Protein AF-A0A914HP09-F1 (afdb_monomer_lite)

InterPro domains:
  IPR001870 B30.2/SPRY domain [PS50188] (1-97)
  IPR003877 SPRY domain [PF00622] (11-94)
  IPR013320 Concanavalin A-like lectin/glucanase domain superfamily [SSF49899] (2-97)
  IPR043136 B30.2/SPRY domain superfamily [G3DSA:2.60.120.920] (1-104)
  IPR044736 Ran-binding protein Gid1/RanBPM/SPLA, SPRY domain [cd12885] (1-93)

Structure (mmCIF, N/CA/C/O backbone):
data_AF-A0A914HP09-F1
#
_entry.id   AF-A0A914HP09-F1
#
loop_
_atom_site.group_PDB
_atom_site.id
_atom_site.type_symbol
_atom_site.label_atom_id
_atom_site.label_alt_id
_atom_site.label_comp_id
_atom_site.label_asym_id
_atom_site.label_entity_id
_atom_site.label_seq_id
_atom_site.pdbx_PDB_ins_code
_atom_site.Cartn_x
_atom_site.Cartn_y
_atom_site.Cartn_z
_atom_site.occupancy
_atom_site.B_iso_or_equiv
_atom_site.auth_seq_id
_atom_site.auth_comp_id
_atom_site.auth_asym_id
_atom_site.auth_atom_id
_atom_site.pdbx_PDB_model_num
ATOM 1 N N . MET A 1 1 ? -5.458 -0.269 -17.135 1.00 63.00 1 MET A N 1
ATOM 2 C CA . MET A 1 1 ? -4.014 0.069 -17.110 1.00 63.00 1 MET A CA 1
ATOM 3 C C . MET A 1 1 ? -3.240 -1.067 -17.780 1.00 63.00 1 MET A C 1
ATOM 5 O O . MET A 1 1 ? -3.626 -2.207 -17.542 1.00 63.00 1 MET A O 1
ATOM 9 N N . PRO A 1 2 ? -2.216 -0.822 -18.619 1.00 71.50 2 PRO A N 1
ATOM 10 C CA . PRO A 1 2 ? -1.388 -1.904 -19.156 1.00 71.50 2 PRO A CA 1
ATOM 11 C C . PRO A 1 2 ? -0.477 -2.482 -18.057 1.00 71.50 2 PRO A C 1
ATOM 13 O O . PRO A 1 2 ? 0.096 -1.732 -17.273 1.00 71.50 2 PRO A O 1
ATOM 16 N N . LEU A 1 3 ? -0.331 -3.810 -18.005 1.00 73.12 3 LEU A N 1
ATOM 17 C CA . LEU A 1 3 ? 0.380 -4.527 -16.928 1.00 73.12 3 LEU A CA 1
ATOM 18 C C . LEU A 1 3 ? 1.906 -4.310 -16.905 1.00 73.12 3 LEU A C 1
ATOM 20 O O . LEU A 1 3 ? 2.579 -4.772 -15.992 1.00 73.12 3 LEU A O 1
ATOM 24 N N . ASN A 1 4 ? 2.470 -3.615 -17.894 1.00 74.94 4 ASN A N 1
ATOM 25 C CA . ASN A 1 4 ? 3.906 -3.355 -18.017 1.00 74.94 4 ASN A CA 1
ATOM 26 C C . ASN A 1 4 ? 4.333 -1.976 -17.479 1.00 74.94 4 ASN A C 1
ATOM 28 O O . ASN A 1 4 ? 5.395 -1.476 -17.852 1.00 74.94 4 ASN A O 1
ATOM 32 N N . ARG A 1 5 ? 3.502 -1.333 -16.650 1.00 78.75 5 ARG A N 1
ATOM 33 C CA . ARG A 1 5 ? 3.773 -0.010 -16.067 1.00 78.75 5 ARG A CA 1
ATOM 34 C C . ARG A 1 5 ? 3.619 -0.016 -14.550 1.00 78.75 5 ARG A C 1
ATOM 36 O O . ARG A 1 5 ? 2.950 -0.875 -13.985 1.00 78.75 5 ARG A O 1
ATOM 43 N N . LEU A 1 6 ? 4.258 0.959 -13.903 1.00 81.50 6 LEU A N 1
ATOM 44 C CA . LEU A 1 6 ? 4.144 1.158 -12.461 1.00 81.50 6 LEU A CA 1
ATOM 45 C C . LEU A 1 6 ? 2.767 1.712 -12.097 1.00 81.50 6 LEU A C 1
ATOM 47 O O . LEU A 1 6 ? 2.273 2.643 -12.742 1.00 81.50 6 LEU A O 1
ATOM 51 N N . PHE A 1 7 ? 2.166 1.157 -11.045 1.00 82.56 7 PHE A N 1
ATOM 52 C CA . PHE A 1 7 ? 0.925 1.688 -10.489 1.00 82.56 7 PHE A CA 1
ATOM 53 C C . PHE A 1 7 ? 1.124 3.093 -9.900 1.00 82.56 7 PHE A C 1
ATOM 55 O O . PHE A 1 7 ? 2.231 3.466 -9.518 1.00 82.56 7 PHE A O 1
ATOM 62 N N . GLY A 1 8 ? 0.059 3.899 -9.874 1.00 83.50 8 GLY A N 1
ATOM 63 C CA . GLY A 1 8 ? 0.100 5.314 -9.484 1.00 83.50 8 GLY A CA 1
ATOM 64 C C . GLY A 1 8 ? 0.373 6.274 -10.649 1.00 83.50 8 GLY A C 1
ATOM 65 O O . GLY A 1 8 ? 0.036 7.452 -10.555 1.00 83.50 8 GLY A O 1
ATOM 66 N N . LEU A 1 9 ? 0.904 5.778 -11.777 1.00 82.94 9 LEU A N 1
ATOM 67 C CA . LEU A 1 9 ? 1.221 6.582 -12.969 1.00 82.94 9 LEU A CA 1
ATOM 68 C C . LEU A 1 9 ? 0.048 6.773 -13.947 1.00 82.94 9 LEU A C 1
ATOM 70 O O . LEU A 1 9 ? 0.211 7.427 -14.976 1.00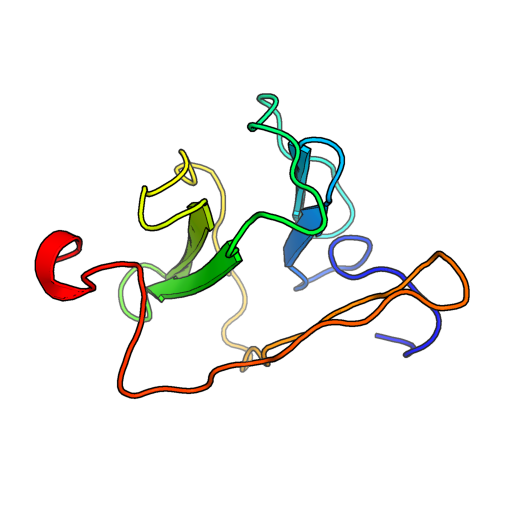 82.94 9 LEU A O 1
ATOM 74 N N . HIS A 1 10 ? -1.126 6.208 -13.663 1.00 86.00 10 HIS A N 1
ATOM 75 C CA . HIS A 1 10 ? -2.325 6.442 -14.468 1.00 86.00 10 HIS A CA 1
ATOM 76 C C . HIS A 1 10 ? -3.510 6.848 -13.596 1.00 86.00 10 HIS A C 1
ATOM 78 O O . HIS A 1 10 ? -3.521 6.617 -12.385 1.00 86.00 10 HIS A O 1
ATOM 84 N N . LYS A 1 11 ? -4.523 7.430 -14.243 1.00 87.06 11 LYS A N 1
ATOM 85 C CA . LYS A 1 11 ? -5.809 7.747 -13.625 1.00 87.06 11 LYS A CA 1
ATOM 86 C C . LYS A 1 11 ? -6.388 6.527 -12.897 1.00 87.06 11 LYS A C 1
ATOM 88 O O . LYS A 1 11 ? -6.252 5.404 -13.387 1.00 87.06 11 LYS A O 1
ATOM 93 N N . ASP A 1 12 ? -7.017 6.779 -11.754 1.00 87.50 12 ASP A N 1
ATOM 94 C CA . ASP A 1 12 ? -7.695 5.800 -10.901 1.00 87.50 12 ASP A CA 1
ATOM 95 C C . ASP A 1 12 ? -6.748 4.727 -10.339 1.00 87.50 12 ASP A C 1
ATOM 97 O O . ASP A 1 12 ? -7.152 3.607 -10.034 1.00 87.50 12 ASP A O 1
ATOM 101 N N . THR A 1 13 ? -5.463 5.067 -10.200 1.00 90.69 13 THR A N 1
ATOM 102 C CA . THR A 1 13 ? -4.465 4.202 -9.565 1.00 90.69 13 THR A CA 1
ATOM 103 C C . THR A 1 13 ? -3.684 4.950 -8.502 1.00 90.69 13 THR A C 1
ATOM 105 O O . THR A 1 13 ? -3.418 6.146 -8.632 1.00 90.69 13 THR A O 1
ATOM 108 N N . PHE A 1 14 ? -3.306 4.212 -7.463 1.00 92.44 14 PHE A N 1
ATOM 109 C CA . PHE A 1 14 ? -2.678 4.723 -6.253 1.00 92.44 14 PHE A CA 1
ATOM 110 C C . PHE A 1 14 ? -1.512 3.808 -5.902 1.00 92.44 14 PHE A C 1
ATOM 112 O O . PHE A 1 14 ? -1.641 2.589 -6.013 1.00 92.44 14 PHE A O 1
ATOM 119 N N . ALA A 1 15 ? -0.378 4.372 -5.499 1.00 94.69 15 ALA A N 1
ATOM 120 C CA . ALA A 1 15 ? 0.796 3.584 -5.151 1.00 94.69 15 ALA A CA 1
ATOM 121 C C . ALA A 1 15 ? 1.640 4.248 -4.067 1.00 94.69 15 ALA A C 1
ATOM 123 O O . ALA A 1 15 ? 1.728 5.473 -3.983 1.00 94.69 15 ALA A O 1
ATOM 124 N N . TYR A 1 16 ? 2.316 3.405 -3.292 1.00 95.88 16 TYR A N 1
ATOM 125 C CA . TYR A 1 16 ? 3.411 3.793 -2.424 1.00 95.88 16 TYR A CA 1
ATOM 126 C C . TYR A 1 16 ? 4.718 3.203 -2.953 1.00 95.88 16 TYR A C 1
ATOM 128 O O . TYR A 1 16 ? 4.925 1.989 -2.920 1.00 95.88 16 TYR A O 1
ATOM 136 N N . ALA A 1 17 ? 5.593 4.059 -3.475 1.00 94.12 17 ALA A N 1
ATOM 137 C CA . ALA A 1 17 ? 6.879 3.652 -4.021 1.00 94.12 17 ALA A CA 1
ATOM 138 C C . ALA A 1 17 ? 7.922 3.452 -2.910 1.00 94.12 17 ALA A C 1
ATOM 140 O O . ALA A 1 17 ? 7.948 4.185 -1.921 1.00 94.12 17 ALA A O 1
ATOM 141 N N . SER A 1 18 ? 8.856 2.518 -3.114 1.00 94.38 18 SER A N 1
ATOM 142 C CA . SER A 1 18 ? 9.913 2.182 -2.143 1.00 94.38 18 SER A CA 1
ATOM 143 C C . SER A 1 18 ? 10.798 3.360 -1.738 1.00 94.38 18 SER A C 1
ATOM 145 O O . SER A 1 18 ? 11.363 3.350 -0.647 1.00 94.38 18 SER A O 1
ATOM 147 N N . TYR A 1 19 ? 10.903 4.386 -2.583 1.00 92.06 19 TYR A N 1
ATOM 148 C CA . TYR A 1 19 ? 11.663 5.604 -2.296 1.00 92.06 19 TYR A CA 1
ATOM 149 C C . TYR A 1 19 ? 10.984 6.543 -1.294 1.00 92.06 19 TYR A C 1
ATOM 151 O O . TYR A 1 19 ? 11.646 7.450 -0.796 1.00 92.06 19 TYR A O 1
ATOM 159 N N . GLY A 1 20 ? 9.721 6.297 -0.931 1.00 93.81 20 GLY A N 1
ATOM 160 C CA . GLY A 1 20 ? 8.985 7.155 -0.006 1.00 93.81 20 GLY A CA 1
ATOM 161 C C . GLY A 1 20 ? 7.936 8.046 -0.670 1.00 93.81 20 GLY A C 1
ATOM 162 O O . GLY A 1 20 ? 7.342 8.878 0.007 1.00 93.81 20 GLY A O 1
ATOM 163 N N . ASP A 1 21 ? 7.693 7.891 -1.970 1.00 92.25 21 ASP A N 1
ATOM 164 C CA . ASP A 1 21 ? 6.733 8.723 -2.694 1.00 92.25 21 ASP A CA 1
ATOM 165 C C . ASP A 1 21 ? 5.371 8.045 -2.787 1.00 92.25 21 ASP A C 1
ATOM 167 O O . ASP A 1 21 ? 5.256 6.870 -3.155 1.00 92.25 21 ASP A O 1
ATOM 171 N N . PHE A 1 22 ? 4.325 8.813 -2.509 1.00 94.12 22 PHE A N 1
ATOM 172 C CA . PHE A 1 22 ? 2.972 8.441 -2.882 1.00 94.12 22 PHE A CA 1
ATOM 173 C C . PHE A 1 22 ? 2.671 8.934 -4.292 1.00 94.12 22 PHE A C 1
ATOM 175 O O . PHE A 1 22 ? 3.039 10.043 -4.670 1.00 94.12 22 PHE A O 1
ATOM 182 N N . TRP A 1 23 ? 1.979 8.105 -5.062 1.00 92.88 23 TRP A N 1
ATOM 183 C CA . TRP A 1 23 ? 1.540 8.412 -6.415 1.00 92.88 23 TRP A CA 1
ATOM 184 C C . TRP A 1 23 ? 0.041 8.187 -6.516 1.00 92.88 23 TRP A C 1
ATOM 186 O O . TRP A 1 23 ? -0.464 7.162 -6.056 1.00 92.88 23 TRP A O 1
ATOM 196 N N . ALA A 1 24 ? -0.662 9.128 -7.131 1.00 91.31 24 ALA A N 1
ATOM 197 C CA . ALA A 1 24 ? -2.091 9.039 -7.370 1.00 91.31 24 ALA A CA 1
ATOM 198 C C . ALA A 1 24 ? -2.435 9.698 -8.702 1.00 91.31 24 ALA A C 1
ATOM 200 O O . ALA A 1 24 ? -1.974 10.800 -9.001 1.00 91.31 24 ALA A O 1
ATOM 201 N N . ASN A 1 25 ? -3.269 9.034 -9.499 1.00 88.88 25 ASN A N 1
ATOM 202 C CA . ASN A 1 25 ? -3.824 9.596 -10.731 1.00 88.88 25 ASN A CA 1
ATOM 203 C C . ASN A 1 25 ? -2.779 10.121 -11.740 1.00 88.88 25 ASN A C 1
ATOM 205 O O . ASN A 1 25 ? -3.073 11.030 -12.510 1.00 88.88 25 ASN A O 1
ATOM 209 N N . GLY A 1 26 ? -1.570 9.553 -11.768 1.00 88.00 26 GLY A N 1
ATOM 210 C CA . GLY A 1 26 ? -0.488 10.011 -12.648 1.00 88.00 26 GLY A CA 1
ATOM 211 C C . GLY A 1 26 ? 0.427 11.083 -12.055 1.00 88.00 26 GLY A C 1
ATOM 212 O O . GLY A 1 26 ? 1.356 11.516 -12.735 1.00 88.00 26 GLY A O 1
ATOM 213 N N . HIS A 1 27 ? 0.210 11.489 -10.804 1.00 88.38 27 HIS A N 1
ATOM 214 C CA . HIS A 1 27 ? 0.965 12.552 -10.148 1.00 88.38 27 HIS A CA 1
ATOM 215 C C . HIS A 1 27 ? 1.590 12.077 -8.833 1.00 88.38 27 HIS A C 1
ATOM 217 O O . HIS A 1 27 ? 1.026 11.241 -8.128 1.00 88.38 27 HIS A O 1
ATOM 223 N N . SER A 1 28 ? 2.759 12.629 -8.499 1.00 89.75 28 SER A N 1
ATOM 224 C CA . SER A 1 28 ? 3.342 12.477 -7.165 1.00 89.75 28 SER A CA 1
ATOM 225 C C . SER A 1 28 ? 2.537 13.306 -6.166 1.00 89.75 28 SER A C 1
ATOM 227 O O . SER A 1 28 ? 2.202 14.464 -6.430 1.00 89.75 28 SER A O 1
ATOM 229 N N . VAL A 1 29 ? 2.212 12.702 -5.028 1.00 87.81 29 VAL A N 1
ATOM 230 C CA . VAL A 1 29 ? 1.558 13.369 -3.905 1.00 87.81 29 VAL A CA 1
ATOM 231 C C . VAL A 1 29 ? 2.641 13.932 -2.996 1.00 87.81 29 VAL A C 1
ATOM 233 O O . VAL A 1 29 ? 3.584 13.240 -2.615 1.00 87.81 29 VAL A O 1
ATOM 236 N N . THR A 1 30 ? 2.511 15.212 -2.661 1.00 78.31 30 THR A N 1
ATOM 237 C CA . THR A 1 30 ? 3.518 15.944 -1.895 1.00 78.31 30 THR A CA 1
ATOM 238 C C . THR A 1 30 ? 3.688 15.393 -0.475 1.00 78.31 30 THR A C 1
ATOM 240 O O . THR A 1 30 ? 2.761 14.869 0.145 1.00 78.31 30 THR A O 1
ATOM 243 N N . GLY A 1 31 ? 4.904 15.541 0.058 1.00 75.75 31 GLY A N 1
ATOM 244 C CA . GLY A 1 31 ? 5.277 15.097 1.401 1.00 75.75 31 GLY A CA 1
ATOM 245 C C . GLY A 1 31 ? 5.942 13.723 1.394 1.00 75.75 31 GLY A C 1
ATOM 246 O O . GLY A 1 31 ? 5.263 12.696 1.352 1.00 75.75 31 GLY A O 1
ATOM 247 N N . THR A 1 32 ? 7.272 13.717 1.493 1.00 77.06 32 THR A N 1
ATOM 248 C CA . THR A 1 32 ? 8.094 12.502 1.532 1.00 77.06 32 THR A CA 1
ATOM 249 C C . THR A 1 32 ? 7.687 11.603 2.695 1.00 77.06 32 THR A C 1
ATOM 251 O O . THR A 1 32 ? 7.596 12.045 3.842 1.00 77.06 32 THR A O 1
ATOM 254 N N . LYS A 1 33 ? 7.452 10.326 2.399 1.00 92.12 33 LYS A N 1
ATOM 255 C CA . LYS A 1 33 ? 7.171 9.278 3.381 1.00 92.12 33 LYS A CA 1
ATOM 256 C C . LYS A 1 33 ? 8.407 8.406 3.608 1.00 92.12 33 LYS A C 1
ATOM 258 O O . LYS A 1 33 ? 9.358 8.452 2.828 1.00 92.12 33 LYS A O 1
ATOM 263 N N . PRO A 1 34 ? 8.449 7.612 4.689 1.00 95.56 34 PRO A N 1
ATOM 264 C CA . PRO A 1 34 ? 9.647 6.850 5.019 1.00 95.56 34 PRO A CA 1
ATOM 265 C C . PRO A 1 34 ? 9.919 5.707 4.030 1.00 95.56 34 PRO A C 1
ATOM 267 O O . PRO A 1 34 ? 9.292 4.652 4.136 1.00 95.56 34 PRO A O 1
ATOM 270 N N . SER A 1 35 ? 10.934 5.845 3.174 1.00 96.25 35 SER A N 1
ATOM 271 C CA . SER A 1 35 ? 11.389 4.794 2.244 1.00 96.25 35 SER A CA 1
ATOM 272 C C . SER A 1 35 ? 11.490 3.404 2.882 1.00 96.25 35 SER A C 1
ATOM 274 O O . SER A 1 35 ? 11.798 3.256 4.071 1.00 96.25 35 SER A O 1
ATOM 276 N N . PHE A 1 36 ? 11.226 2.359 2.106 1.00 96.12 36 PHE A N 1
ATOM 277 C CA . PHE A 1 36 ? 11.181 0.986 2.602 1.00 96.12 36 PHE A CA 1
ATOM 278 C C . PHE A 1 36 ? 11.993 0.028 1.739 1.00 96.12 36 PHE A C 1
ATOM 280 O O . PHE A 1 36 ? 12.338 0.304 0.592 1.00 96.12 36 PHE A O 1
ATOM 287 N N . ARG A 1 37 ? 12.344 -1.104 2.345 1.00 95.00 37 ARG A N 1
ATOM 288 C CA . ARG A 1 37 ? 13.218 -2.131 1.775 1.00 95.00 37 ARG A CA 1
ATOM 289 C C . ARG A 1 37 ? 12.814 -3.513 2.287 1.00 95.00 37 ARG A C 1
ATOM 291 O O . ARG A 1 37 ? 11.834 -3.640 3.009 1.00 95.00 37 ARG A O 1
ATOM 298 N N . VAL A 1 38 ? 13.601 -4.528 1.936 1.00 93.88 38 VAL A N 1
ATOM 299 C CA . VAL A 1 38 ? 13.347 -5.962 2.184 1.00 93.88 38 VAL A CA 1
ATOM 300 C C . VAL A 1 38 ? 12.900 -6.297 3.616 1.00 93.88 38 VAL A C 1
ATOM 302 O O . VAL A 1 38 ? 12.130 -7.224 3.809 1.00 93.88 38 VAL A O 1
ATOM 305 N N . THR A 1 39 ? 13.346 -5.550 4.627 1.00 94.00 39 THR A N 1
ATOM 306 C CA . THR A 1 39 ? 13.026 -5.812 6.042 1.00 94.00 39 THR A CA 1
ATOM 307 C C . THR A 1 39 ? 11.710 -5.190 6.516 1.00 94.00 39 THR A C 1
ATOM 309 O O . THR A 1 39 ? 11.446 -5.187 7.715 1.00 94.00 39 THR A O 1
ATOM 312 N N . ASN A 1 40 ? 10.937 -4.554 5.635 1.00 97.69 40 ASN A N 1
ATOM 313 C CA . ASN A 1 40 ? 9.732 -3.825 6.014 1.00 97.69 40 ASN A CA 1
ATOM 314 C C . ASN A 1 40 ? 8.466 -4.531 5.545 1.00 97.69 40 ASN A C 1
ATOM 316 O O . ASN A 1 40 ? 8.405 -5.037 4.428 1.00 97.69 40 ASN A O 1
ATOM 320 N N . VAL A 1 41 ? 7.438 -4.467 6.385 1.00 97.94 41 VAL A N 1
ATOM 321 C CA . VAL A 1 41 ? 6.075 -4.861 6.030 1.00 97.94 41 VAL A CA 1
ATOM 322 C C . VAL A 1 41 ? 5.308 -3.601 5.669 1.00 97.94 41 VAL A C 1
ATOM 324 O O . VAL A 1 41 ? 5.270 -2.648 6.450 1.00 97.94 41 VAL A O 1
ATOM 327 N N . ILE A 1 42 ? 4.710 -3.590 4.483 1.00 97.94 42 ILE A N 1
ATOM 328 C CA . ILE A 1 42 ? 3.906 -2.473 3.992 1.00 97.94 42 ILE A CA 1
ATOM 329 C C . ILE A 1 42 ? 2.453 -2.920 3.914 1.00 97.94 42 ILE A C 1
ATOM 331 O O . ILE A 1 42 ? 2.146 -3.908 3.249 1.00 97.94 42 ILE A O 1
ATOM 335 N N . GLY A 1 43 ? 1.571 -2.197 4.599 1.00 97.00 43 GLY A N 1
ATOM 336 C CA . GLY A 1 43 ? 0.129 -2.365 4.466 1.0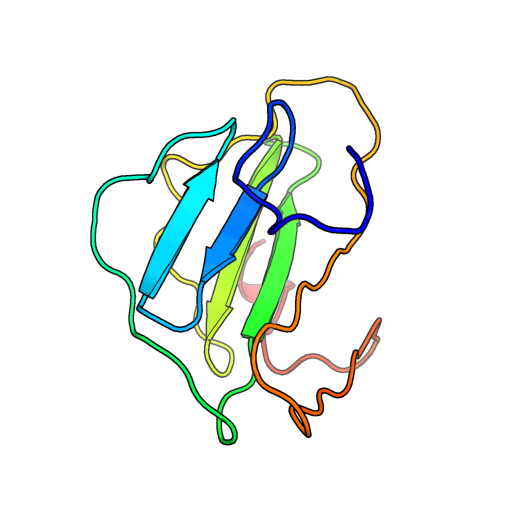0 97.00 43 GLY A CA 1
ATOM 337 C C . GLY A 1 43 ? -0.438 -1.378 3.454 1.00 97.00 43 GLY A C 1
ATOM 338 O O . GLY A 1 43 ? 0.038 -0.247 3.346 1.00 97.00 43 GLY A O 1
ATOM 339 N N . CYS A 1 44 ? -1.470 -1.805 2.733 1.00 95.56 44 CYS A N 1
ATOM 340 C CA . CYS A 1 44 ? -2.313 -0.935 1.924 1.00 95.56 44 CYS A CA 1
ATOM 341 C C . CYS A 1 44 ? -3.781 -1.264 2.206 1.00 95.56 44 CYS A C 1
ATOM 343 O O . CYS A 1 44 ? -4.129 -2.427 2.418 1.00 95.56 44 CYS A O 1
ATOM 345 N N . GLY A 1 45 ? -4.628 -0.244 2.243 1.00 93.56 45 GLY A N 1
ATOM 346 C CA . GLY A 1 45 ? -6.045 -0.386 2.547 1.00 93.56 45 GLY A CA 1
ATOM 347 C C . GLY A 1 45 ? -6.878 0.716 1.909 1.00 93.56 45 GLY A C 1
ATOM 348 O O . GLY A 1 45 ? -6.354 1.733 1.457 1.00 93.56 45 GLY A O 1
ATOM 349 N N . LEU A 1 46 ? -8.188 0.498 1.879 1.00 92.00 46 LEU A N 1
ATOM 350 C CA . LEU A 1 46 ? -9.179 1.460 1.417 1.00 92.00 46 LEU A CA 1
ATOM 351 C C . LEU A 1 46 ? -10.261 1.561 2.486 1.00 92.00 46 LEU A C 1
ATOM 353 O O . LEU A 1 46 ? -10.964 0.585 2.753 1.00 92.00 46 LEU A O 1
ATOM 357 N N . ASN A 1 47 ? -10.418 2.741 3.074 1.00 90.75 47 ASN A N 1
ATOM 358 C CA . ASN A 1 47 ? -11.603 3.028 3.863 1.00 90.75 47 ASN A CA 1
ATOM 359 C C . ASN A 1 47 ? -12.781 3.183 2.892 1.00 90.75 47 ASN A C 1
ATOM 361 O O . ASN A 1 47 ? -12.835 4.136 2.119 1.00 90.75 47 ASN A O 1
ATOM 365 N N . LEU A 1 48 ? -13.714 2.230 2.901 1.00 88.38 48 LEU A N 1
ATOM 366 C CA . LEU A 1 48 ? -14.835 2.219 1.956 1.00 88.38 48 LEU A CA 1
ATOM 367 C C . LEU A 1 48 ? -15.838 3.352 2.202 1.00 88.38 48 LEU A C 1
ATOM 369 O O . LEU A 1 48 ? -16.462 3.808 1.247 1.00 88.38 48 LEU A O 1
ATOM 373 N N . ALA A 1 49 ? -15.971 3.823 3.445 1.00 88.94 49 ALA A N 1
ATOM 374 C CA . ALA A 1 49 ? -16.899 4.893 3.800 1.00 88.94 49 ALA A CA 1
ATOM 375 C C . ALA A 1 49 ? -16.380 6.268 3.358 1.00 88.94 49 ALA A C 1
ATOM 377 O O . ALA A 1 49 ? -17.133 7.059 2.796 1.00 88.94 49 ALA A O 1
ATOM 378 N N . THR A 1 50 ? -15.093 6.547 3.583 1.00 90.00 50 THR A N 1
ATOM 379 C CA . THR A 1 50 ? -14.473 7.841 3.237 1.00 90.00 50 THR A CA 1
ATOM 380 C C . THR A 1 50 ? -13.774 7.839 1.882 1.00 90.00 50 THR A C 1
ATOM 382 O O . THR A 1 50 ? -13.326 8.887 1.425 1.00 90.00 50 THR A O 1
ATOM 385 N N . ARG A 1 51 ? -13.642 6.666 1.249 1.00 91.12 51 ARG A N 1
ATOM 386 C CA . ARG A 1 51 ? -12.833 6.426 0.042 1.00 91.12 51 ARG A CA 1
ATOM 387 C C . ARG A 1 51 ? -11.348 6.771 0.208 1.00 91.12 51 ARG A C 1
ATOM 389 O O . ARG A 1 51 ? -10.641 6.919 -0.786 1.00 91.12 51 ARG A O 1
ATOM 396 N N . GLN A 1 52 ? -10.852 6.882 1.439 1.00 92.25 52 GLN A N 1
ATOM 397 C CA . GLN A 1 52 ? -9.448 7.188 1.699 1.00 92.25 52 GLN A CA 1
ATOM 398 C C . GLN A 1 52 ? -8.558 5.962 1.468 1.00 92.25 52 GLN A C 1
ATOM 400 O O . GLN A 1 52 ? -8.842 4.874 1.977 1.00 92.25 52 GLN A O 1
ATOM 405 N N . ILE A 1 53 ? -7.450 6.146 0.750 1.00 93.44 53 ILE A N 1
ATOM 406 C CA . ILE A 1 53 ? -6.396 5.134 0.625 1.00 93.44 53 ILE A CA 1
ATOM 407 C C . ILE A 1 53 ? -5.474 5.230 1.839 1.00 93.44 53 ILE A C 1
ATOM 409 O O . ILE A 1 53 ? -4.979 6.305 2.162 1.00 93.44 53 ILE A O 1
ATOM 413 N N . ILE A 1 54 ? -5.210 4.100 2.486 1.00 93.94 54 ILE A N 1
ATOM 414 C CA . ILE A 1 54 ? -4.384 3.997 3.690 1.00 93.94 54 ILE A CA 1
ATOM 415 C C . ILE A 1 54 ? -3.119 3.214 3.350 1.00 93.94 54 ILE A C 1
ATOM 417 O O . ILE A 1 54 ? -3.180 2.170 2.704 1.00 93.94 54 ILE A O 1
ATOM 421 N N . TYR A 1 55 ? -1.974 3.696 3.828 1.00 96.25 55 TYR A N 1
ATOM 422 C CA . TYR A 1 55 ? -0.710 2.970 3.798 1.00 96.25 55 TYR A CA 1
ATOM 423 C C . TYR A 1 55 ? -0.135 2.871 5.201 1.00 96.25 55 TYR A C 1
ATOM 425 O O . TYR A 1 55 ? -0.236 3.813 5.992 1.00 96.25 55 TYR A O 1
ATOM 433 N N . THR A 1 56 ? 0.507 1.745 5.491 1.00 96.88 56 THR A N 1
ATOM 434 C CA . THR A 1 56 ? 1.191 1.519 6.764 1.00 96.88 56 THR A CA 1
ATOM 435 C C . THR A 1 56 ? 2.597 1.001 6.526 1.00 96.88 56 THR A C 1
ATOM 437 O O . THR A 1 56 ? 2.887 0.376 5.501 1.00 96.88 56 THR A O 1
ATOM 440 N N . LYS A 1 57 ? 3.488 1.260 7.478 1.00 97.56 57 LYS A N 1
ATOM 441 C CA . LYS A 1 57 ? 4.840 0.714 7.487 1.00 97.56 57 LYS A CA 1
ATOM 442 C C . LYS A 1 57 ? 5.108 0.098 8.846 1.00 97.56 57 LYS A C 1
ATOM 444 O O . LYS A 1 57 ? 5.051 0.786 9.855 1.00 97.56 57 LYS A O 1
ATOM 449 N N . ASN A 1 58 ? 5.422 -1.193 8.858 1.00 97.31 58 ASN A N 1
ATOM 450 C CA . ASN A 1 58 ? 5.684 -1.972 10.068 1.00 97.31 58 ASN A CA 1
ATOM 451 C C . ASN A 1 58 ? 4.572 -1.831 11.129 1.00 97.31 58 ASN A C 1
ATOM 453 O O . ASN A 1 58 ? 4.856 -1.785 12.321 1.00 97.31 58 ASN A O 1
ATOM 457 N N . GLY A 1 59 ? 3.312 -1.761 10.691 1.00 95.75 59 GLY A N 1
ATOM 458 C CA . GLY A 1 59 ? 2.161 -1.614 11.585 1.00 95.75 59 GLY A CA 1
ATOM 459 C C . GLY A 1 59 ? 1.841 -0.181 12.016 1.00 95.75 59 GLY A C 1
ATOM 460 O O . GLY A 1 59 ? 0.874 0.003 12.737 1.00 95.75 59 GLY A O 1
ATOM 461 N N . GLU A 1 60 ? 2.576 0.833 11.555 1.00 95.25 60 GLU A N 1
ATOM 462 C CA . GLU A 1 60 ? 2.259 2.241 11.830 1.00 95.25 60 GLU A CA 1
ATOM 463 C C . GLU A 1 60 ? 1.615 2.907 10.611 1.00 95.25 60 GLU A C 1
ATOM 465 O O . GLU A 1 60 ? 2.099 2.760 9.481 1.00 95.25 60 GLU A O 1
ATOM 470 N N . ARG A 1 61 ? 0.526 3.656 10.825 1.00 94.38 61 ARG A N 1
ATOM 471 C CA . ARG A 1 61 ? -0.163 4.396 9.762 1.00 94.38 61 ARG A CA 1
ATOM 472 C C . ARG A 1 61 ? 0.683 5.566 9.263 1.00 94.38 61 ARG A C 1
ATOM 474 O O . ARG A 1 61 ? 1.205 6.357 10.042 1.00 94.38 61 ARG A O 1
ATOM 481 N N . LEU A 1 62 ? 0.763 5.709 7.942 1.00 94.75 62 LEU A N 1
ATOM 482 C CA . LEU A 1 62 ? 1.374 6.864 7.292 1.00 94.75 62 LEU A CA 1
ATOM 483 C C . LEU A 1 62 ? 0.337 7.965 7.041 1.00 94.75 62 LEU A C 1
ATOM 485 O O . LEU A 1 62 ? -0.839 7.690 6.787 1.00 94.75 62 LEU A O 1
ATOM 489 N N . ASP A 1 63 ? 0.795 9.219 7.042 1.00 92.25 63 ASP A N 1
ATOM 490 C CA . ASP A 1 63 ? -0.048 10.362 6.689 1.00 92.25 63 ASP A CA 1
ATOM 491 C C . ASP A 1 63 ? -0.546 10.249 5.240 1.00 92.25 63 ASP A C 1
ATOM 493 O O . ASP A 1 63 ? 0.202 10.414 4.280 1.00 92.25 63 ASP A O 1
ATOM 497 N N . THR A 1 64 ? -1.831 9.956 5.104 1.00 89.25 64 THR A N 1
ATOM 498 C CA . THR A 1 64 ? -2.541 9.700 3.847 1.00 89.25 64 THR A CA 1
ATOM 499 C C . THR A 1 64 ? -3.697 10.683 3.662 1.00 89.25 64 THR A C 1
ATOM 501 O O . THR A 1 64 ? -4.651 10.407 2.934 1.00 89.25 64 THR A O 1
ATOM 504 N N . ALA A 1 65 ? -3.636 11.846 4.322 1.00 86.88 65 ALA A N 1
ATOM 505 C CA . ALA A 1 65 ? -4.739 12.806 4.365 1.00 86.88 65 ALA A CA 1
ATOM 506 C C . ALA A 1 65 ? -5.194 13.305 2.982 1.00 86.88 65 ALA A C 1
ATOM 508 O O . ALA A 1 65 ? -6.347 13.678 2.837 1.00 86.88 65 ALA A O 1
ATOM 509 N N . ASN A 1 66 ? -4.319 13.270 1.971 1.00 85.38 66 ASN A N 1
ATOM 510 C CA . ASN A 1 66 ? -4.593 13.774 0.619 1.00 85.38 66 ASN A CA 1
ATOM 511 C C . ASN A 1 66 ? -4.764 12.661 -0.434 1.00 85.38 66 ASN A C 1
ATOM 513 O O . ASN A 1 66 ? -4.598 12.913 -1.627 1.00 85.38 66 ASN A O 1
ATOM 517 N N . LEU A 1 67 ? -5.033 11.421 -0.016 1.00 90.31 67 LEU A N 1
ATOM 518 C CA . LEU A 1 67 ? -5.168 10.273 -0.914 1.00 90.31 67 LEU A CA 1
ATOM 519 C C . LEU A 1 67 ? -6.590 9.707 -0.889 1.00 90.31 67 LEU A C 1
ATOM 521 O O . LEU A 1 67 ? -6.942 8.932 0.002 1.00 90.31 67 LEU A O 1
ATOM 525 N N . PHE A 1 68 ? -7.379 10.041 -1.911 1.00 90.56 68 PHE A N 1
ATOM 526 C CA . PHE A 1 68 ? -8.763 9.590 -2.051 1.00 90.56 68 PHE A CA 1
ATOM 527 C C . PHE A 1 68 ? -9.019 8.914 -3.395 1.00 90.56 68 PHE A C 1
ATOM 529 O O . PHE A 1 68 ? -8.524 9.333 -4.444 1.00 90.56 68 PHE A O 1
ATOM 536 N N . ALA A 1 69 ? -9.811 7.848 -3.346 1.00 89.12 69 ALA A N 1
ATOM 537 C CA . ALA A 1 69 ? -10.327 7.154 -4.510 1.00 89.12 69 ALA A CA 1
ATOM 538 C C . ALA A 1 69 ? -11.647 7.793 -4.961 1.00 89.12 69 ALA A C 1
ATOM 540 O O . ALA A 1 69 ? -12.730 7.309 -4.622 1.00 89.12 69 ALA A O 1
ATOM 541 N N . ASP A 1 70 ? -11.537 8.866 -5.746 1.00 77.56 70 ASP A N 1
ATOM 542 C CA . ASP A 1 70 ? -12.675 9.679 -6.213 1.00 77.56 70 ASP A CA 1
ATOM 543 C C . ASP A 1 70 ? -13.623 8.935 -7.171 1.00 77.56 70 ASP A C 1
ATOM 545 O O . ASP A 1 70 ? -14.776 9.319 -7.357 1.00 77.56 70 ASP A O 1
ATOM 549 N N . SER A 1 71 ? -13.145 7.867 -7.811 1.00 73.44 71 SER A N 1
ATOM 550 C CA . SER A 1 71 ? -13.945 7.054 -8.727 1.00 73.44 71 SER A CA 1
ATOM 551 C C . SER A 1 71 ? -14.857 6.099 -7.962 1.00 73.44 71 SER A C 1
ATOM 553 O O . SER A 1 71 ? -14.437 5.519 -6.970 1.00 73.44 71 SER A O 1
ATOM 555 N N . ALA A 1 72 ? -16.074 5.855 -8.455 1.00 69.25 72 ALA A N 1
ATOM 556 C CA . ALA A 1 72 ? -16.955 4.796 -7.949 1.00 69.25 72 ALA A CA 1
ATOM 557 C C . ALA A 1 72 ? -16.496 3.378 -8.354 1.00 69.25 72 ALA A C 1
ATOM 559 O O . ALA A 1 72 ? -17.140 2.399 -7.989 1.00 69.25 72 ALA A O 1
ATOM 560 N N . ALA A 1 73 ? -15.415 3.262 -9.131 1.00 73.44 73 ALA A N 1
ATOM 561 C CA . ALA A 1 73 ? -14.915 1.986 -9.616 1.00 73.44 73 ALA A CA 1
ATOM 562 C C . ALA A 1 73 ? -14.329 1.108 -8.499 1.00 73.44 73 ALA A C 1
ATOM 564 O O . ALA A 1 73 ? -13.772 1.596 -7.504 1.00 73.44 73 ALA A O 1
ATOM 565 N N . ASP A 1 74 ? -14.415 -0.201 -8.735 1.00 82.88 74 ASP A N 1
ATOM 566 C CA . ASP A 1 74 ? -13.773 -1.223 -7.920 1.00 82.88 74 ASP A CA 1
ATOM 567 C C . ASP A 1 74 ? -12.251 -1.107 -8.026 1.00 82.88 74 ASP A C 1
ATOM 569 O O . ASP A 1 74 ? -11.680 -1.009 -9.118 1.00 82.88 74 ASP A O 1
ATOM 573 N N . LEU A 1 75 ? -11.589 -1.124 -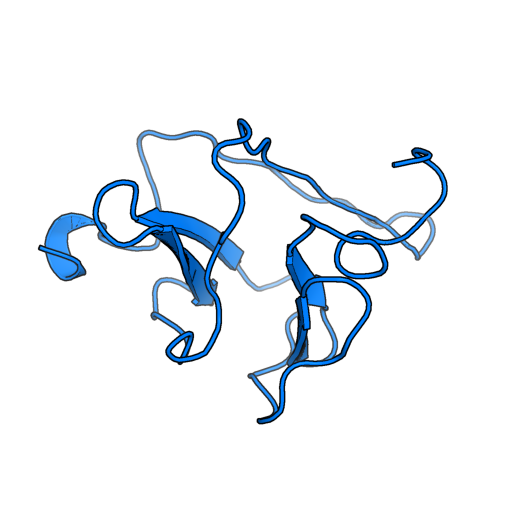6.870 1.00 89.12 75 LEU A N 1
ATOM 574 C CA . LEU A 1 75 ? -10.136 -1.134 -6.772 1.00 89.12 75 LEU A CA 1
ATOM 575 C C . LEU A 1 75 ? -9.646 -2.540 -6.444 1.00 89.12 75 LEU A C 1
ATOM 577 O O . LEU A 1 75 ? -10.250 -3.262 -5.653 1.00 89.12 75 LEU A O 1
ATOM 581 N N . PHE A 1 76 ? -8.503 -2.894 -7.024 1.00 90.81 76 PHE A N 1
ATOM 582 C CA . PHE A 1 76 ? -7.841 -4.172 -6.807 1.00 90.81 76 PHE A CA 1
ATOM 583 C C . PHE A 1 76 ? -6.462 -3.937 -6.180 1.00 90.81 76 PHE A C 1
ATOM 585 O O . PHE A 1 76 ? -5.767 -3.000 -6.591 1.00 90.81 76 PHE A O 1
ATOM 592 N N . PRO A 1 77 ? -6.035 -4.772 -5.216 1.00 93.19 77 PRO A N 1
ATOM 593 C CA . PRO A 1 77 ? -4.665 -4.754 -4.720 1.00 93.19 77 PRO A CA 1
ATOM 594 C C . PRO A 1 77 ? -3.677 -5.047 -5.852 1.00 93.19 77 PRO A C 1
ATOM 596 O O . PRO A 1 77 ? -3.844 -6.009 -6.601 1.00 93.19 77 PRO A O 1
ATOM 599 N N . CYS A 1 78 ? -2.636 -4.226 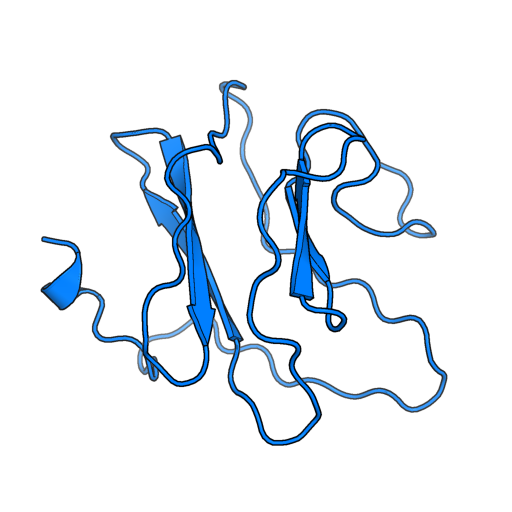-5.962 1.00 92.38 78 CYS A N 1
ATOM 600 C CA . CYS A 1 78 ? -1.695 -4.258 -7.075 1.00 92.38 78 CYS A CA 1
ATOM 601 C C . CYS A 1 78 ? -0.261 -4.055 -6.584 1.00 92.38 78 CYS A C 1
ATOM 603 O O . CYS A 1 78 ? -0.010 -3.271 -5.671 1.00 92.38 78 CYS A O 1
ATOM 605 N N . ILE A 1 79 ? 0.691 -4.734 -7.227 1.00 92.69 79 ILE A N 1
ATOM 606 C CA . ILE A 1 79 ? 2.124 -4.617 -6.941 1.00 92.69 79 ILE A CA 1
ATOM 607 C C . ILE A 1 79 ? 2.871 -4.487 -8.268 1.00 92.69 79 ILE A C 1
ATOM 609 O O . ILE A 1 79 ? 2.614 -5.240 -9.206 1.00 92.69 79 ILE A O 1
ATOM 613 N N . SER A 1 80 ? 3.823 -3.557 -8.337 1.00 91.75 80 SER A N 1
ATOM 614 C CA . SER A 1 80 ? 4.792 -3.471 -9.434 1.00 91.75 80 SER A CA 1
ATOM 615 C C . SER A 1 80 ? 6.196 -3.742 -8.908 1.00 91.75 80 SER A C 1
ATOM 617 O O . SER A 1 80 ? 6.615 -3.134 -7.925 1.00 91.75 80 SER A O 1
ATOM 619 N N . LEU A 1 81 ? 6.941 -4.613 -9.588 1.00 92.19 81 LEU A N 1
ATOM 620 C CA . LEU A 1 81 ? 8.339 -4.912 -9.278 1.00 92.19 81 LEU A CA 1
ATOM 621 C C . LEU A 1 81 ? 9.226 -4.440 -10.434 1.00 92.19 81 LEU A C 1
ATOM 623 O O . LEU A 1 81 ? 8.955 -4.764 -11.587 1.00 92.19 81 LEU A O 1
ATOM 627 N N . VAL A 1 82 ? 10.273 -3.670 -10.124 1.00 89.38 82 VAL A N 1
ATOM 628 C CA . VAL A 1 82 ? 11.195 -3.106 -11.131 1.00 89.38 82 VAL A CA 1
ATOM 629 C C . VAL A 1 82 ? 12.468 -3.934 -11.256 1.00 89.38 82 VAL A C 1
ATOM 631 O O . VAL A 1 82 ? 12.890 -4.271 -12.357 1.00 89.38 82 VAL A O 1
ATOM 634 N N . MET A 1 83 ? 13.100 -4.249 -10.124 1.00 89.50 83 MET A N 1
ATOM 635 C CA . MET A 1 83 ? 14.426 -4.861 -10.117 1.00 89.50 83 MET A CA 1
ATOM 636 C C . MET A 1 83 ? 14.329 -6.388 -10.254 1.00 89.50 83 MET A C 1
ATOM 638 O O . MET A 1 83 ? 13.588 -7.014 -9.483 1.00 89.50 83 MET A O 1
ATOM 642 N N . PRO A 1 84 ? 15.094 -7.013 -11.171 1.00 91.62 84 PRO A N 1
ATOM 643 C CA . PRO A 1 84 ? 15.170 -8.466 -11.282 1.00 91.62 84 PRO A CA 1
ATOM 644 C C . PRO A 1 84 ? 15.514 -9.129 -9.947 1.00 91.62 84 PRO A C 1
ATOM 646 O O . PRO A 1 84 ? 16.354 -8.641 -9.195 1.00 91.62 84 PRO A O 1
ATOM 649 N N . GLY A 1 85 ? 14.857 -10.250 -9.649 1.00 91.75 85 GLY A N 1
ATOM 650 C CA . GLY A 1 85 ? 15.074 -10.990 -8.404 1.00 91.75 85 GLY A CA 1
ATOM 651 C C . GLY A 1 85 ? 14.386 -10.397 -7.169 1.00 91.75 85 GLY A C 1
ATOM 652 O O . GLY A 1 85 ? 14.478 -11.004 -6.102 1.00 91.75 85 GLY A O 1
ATOM 653 N N . THR A 1 86 ? 13.664 -9.274 -7.293 1.00 92.06 86 THR A N 1
ATOM 654 C CA . THR A 1 86 ? 12.809 -8.760 -6.209 1.00 92.06 86 THR A CA 1
ATOM 655 C C . THR A 1 86 ? 11.711 -9.769 -5.888 1.00 92.06 86 THR A C 1
ATOM 657 O O . THR A 1 86 ? 11.043 -10.277 -6.789 1.00 92.06 86 THR A O 1
ATOM 660 N N . LYS A 1 87 ? 11.513 -10.046 -4.599 1.00 93.56 87 LYS A N 1
ATOM 661 C CA . LYS A 1 87 ? 10.486 -10.962 -4.098 1.00 93.56 87 LYS A CA 1
ATOM 662 C C . LYS A 1 87 ? 9.689 -10.279 -3.002 1.00 93.56 87 LYS A C 1
ATOM 664 O O . LYS A 1 87 ? 10.246 -9.504 -2.227 1.00 93.56 87 LYS A O 1
ATOM 669 N N . ILE A 1 88 ? 8.405 -10.596 -2.954 1.00 95.06 88 ILE A N 1
ATOM 670 C CA . ILE A 1 88 ? 7.480 -10.154 -1.918 1.00 95.06 88 ILE A CA 1
ATOM 671 C C . ILE A 1 88 ? 6.609 -11.333 -1.508 1.00 95.06 88 ILE A C 1
ATOM 673 O O . ILE A 1 88 ? 6.449 -12.291 -2.267 1.00 95.06 88 ILE A O 1
ATOM 677 N N . GLU A 1 89 ? 6.030 -11.227 -0.323 1.00 96.06 89 GLU A N 1
ATOM 678 C CA . GLU A 1 89 ? 4.931 -12.066 0.130 1.00 96.06 89 GLU A CA 1
ATOM 679 C C . GLU A 1 89 ? 3.705 -11.168 0.293 1.00 96.06 89 GLU A C 1
ATOM 681 O O . GLU A 1 89 ? 3.810 -10.062 0.826 1.00 96.06 89 GLU A O 1
ATOM 686 N N . ALA A 1 90 ? 2.558 -11.617 -0.212 1.00 96.69 90 ALA A N 1
ATOM 687 C CA . ALA A 1 90 ? 1.295 -10.909 -0.064 1.00 96.69 90 ALA A CA 1
ATOM 688 C C . ALA A 1 90 ? 0.435 -11.631 0.975 1.00 96.69 90 ALA A C 1
ATOM 690 O O . ALA A 1 90 ? 0.196 -12.832 0.866 1.00 96.69 90 ALA A O 1
ATOM 691 N N . ASN A 1 91 ? -0.049 -10.882 1.959 1.00 97.12 91 ASN A N 1
ATOM 692 C CA . ASN A 1 91 ? -0.9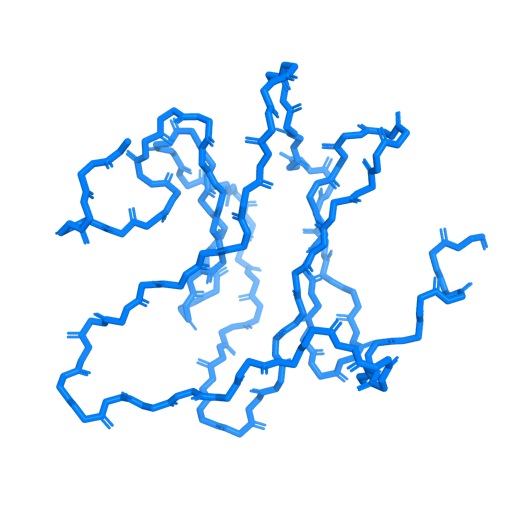30 -11.372 3.007 1.00 97.12 91 ASN A CA 1
ATOM 693 C C . ASN A 1 91 ? -2.305 -10.713 2.846 1.00 97.12 91 ASN A C 1
ATOM 695 O O . ASN A 1 91 ? -2.436 -9.504 3.025 1.00 97.12 91 ASN A O 1
ATOM 699 N N . PHE A 1 92 ? -3.316 -11.513 2.506 1.00 95.94 92 PHE A N 1
ATOM 700 C CA . PHE A 1 92 ? -4.710 -11.070 2.364 1.00 95.94 92 PHE A CA 1
ATOM 701 C C . PHE A 1 92 ? -5.543 -11.306 3.634 1.00 95.94 92 PHE A C 1
ATOM 703 O O . PHE A 1 92 ? -6.769 -11.232 3.602 1.00 95.94 92 PHE A O 1
ATOM 710 N N . GLY A 1 93 ? -4.873 -11.564 4.757 1.00 94.81 93 GLY A N 1
ATOM 711 C CA . GLY A 1 93 ? -5.471 -11.751 6.066 1.00 94.81 93 GLY A CA 1
ATOM 712 C C . GLY A 1 93 ? -5.491 -13.209 6.535 1.00 94.81 93 GLY A C 1
ATOM 713 O O . GLY A 1 93 ? -5.078 -14.122 5.818 1.00 94.81 93 GLY A O 1
ATOM 714 N N . PRO A 1 94 ? -5.971 -13.434 7.768 1.00 94.19 94 PRO A N 1
ATOM 715 C CA . PRO A 1 94 ? -6.546 -12.418 8.660 1.00 94.19 94 PRO A CA 1
ATOM 716 C C . PRO A 1 94 ? -5.512 -11.674 9.524 1.00 94.19 94 PRO A C 1
ATOM 718 O O . PRO A 1 94 ? -5.837 -10.653 10.120 1.00 94.19 94 PRO A O 1
ATOM 721 N N . ASN A 1 95 ? -4.277 -12.174 9.619 1.00 94.88 95 ASN A N 1
ATOM 722 C CA . ASN A 1 95 ? -3.298 -11.686 10.592 1.00 94.88 95 ASN A CA 1
ATOM 723 C C . ASN A 1 95 ? -2.420 -10.586 9.993 1.00 94.88 95 ASN A C 1
ATOM 725 O O . ASN A 1 95 ? -1.482 -10.889 9.259 1.00 94.88 95 ASN A O 1
ATOM 729 N N . PHE A 1 96 ? -2.690 -9.326 10.318 1.00 95.75 96 PHE A N 1
ATOM 730 C CA . PHE A 1 96 ? -1.910 -8.179 9.843 1.00 95.75 96 PHE A CA 1
ATOM 731 C C . PHE A 1 96 ? -0.976 -7.639 10.930 1.00 95.75 96 PHE A C 1
ATOM 733 O O . PHE A 1 96 ? -1.249 -7.776 12.118 1.00 95.75 96 PHE A O 1
ATOM 740 N N . GLN A 1 97 ? 0.119 -6.984 10.526 1.00 96.12 97 GLN A N 1
ATOM 741 C CA . GLN A 1 97 ? 0.962 -6.239 11.471 1.00 96.12 97 GLN A CA 1
ATOM 742 C C . GLN A 1 97 ? 0.297 -4.931 11.925 1.00 96.12 97 GLN A C 1
ATOM 744 O O . GLN A 1 97 ? 0.520 -4.483 13.042 1.00 96.12 97 GLN A O 1
ATOM 749 N N . PHE A 1 98 ? -0.500 -4.310 11.053 1.00 95.69 98 PHE A N 1
ATOM 750 C CA . PHE A 1 98 ? -1.334 -3.171 11.415 1.00 95.69 98 PHE A CA 1
ATOM 751 C C . PHE A 1 98 ? -2.583 -3.658 12.149 1.00 95.69 98 PHE A C 1
ATOM 753 O O . PHE A 1 98 ? -3.280 -4.543 11.645 1.00 95.69 98 PHE A O 1
ATOM 760 N N . ASN A 1 99 ? -2.882 -3.071 13.305 1.00 92.19 99 ASN A N 1
ATOM 761 C CA . ASN A 1 99 ? -4.120 -3.347 14.014 1.00 92.19 99 ASN A CA 1
ATOM 762 C C . ASN A 1 99 ? -5.239 -2.481 13.430 1.00 92.19 99 ASN A C 1
ATOM 764 O O . ASN A 1 99 ? -5.313 -1.288 13.692 1.00 92.19 99 ASN A O 1
ATOM 768 N N . ILE A 1 100 ? -6.136 -3.090 12.654 1.00 86.38 100 ILE A N 1
ATOM 769 C CA . ILE A 1 100 ? -7.242 -2.357 12.024 1.00 86.38 100 ILE A CA 1
ATOM 770 C C . ILE A 1 100 ? -8.194 -1.712 13.039 1.00 86.38 100 ILE A C 1
ATOM 772 O O . ILE A 1 100 ? -8.893 -0.767 12.697 1.00 86.38 100 ILE A O 1
ATOM 776 N N . SER A 1 101 ? -8.209 -2.189 14.286 1.00 84.44 101 SER A N 1
ATOM 777 C CA . SER A 1 101 ? -8.983 -1.562 15.363 1.00 84.44 101 SER A CA 1
ATOM 778 C C . SER A 1 101 ? 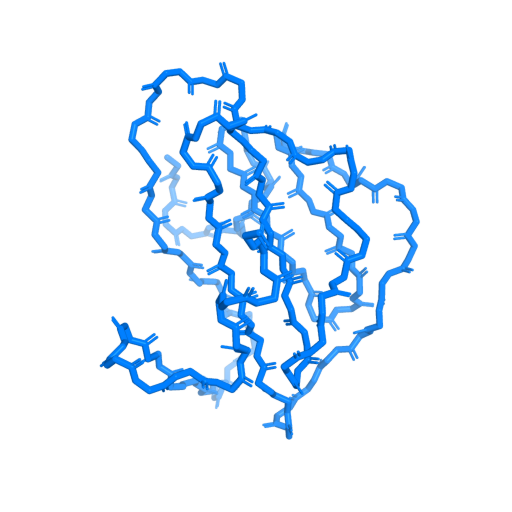-8.497 -0.145 15.677 1.00 84.44 101 SER A C 1
ATOM 780 O O . SER A 1 101 ? -9.264 0.633 16.225 1.00 84.44 101 SER A O 1
ATOM 782 N N . ASP A 1 102 ? -7.260 0.202 15.307 1.00 78.75 102 ASP A N 1
ATOM 783 C CA . ASP A 1 102 ? -6.706 1.547 15.483 1.00 78.75 102 ASP A CA 1
ATOM 784 C C . ASP A 1 102 ? -7.288 2.556 14.460 1.00 78.75 102 ASP A C 1
ATOM 786 O O . ASP A 1 102 ? -7.033 3.754 14.566 1.00 78.75 102 ASP A O 1
ATOM 790 N N . GLU A 1 103 ? -8.060 2.095 13.461 1.00 71.31 103 GLU A N 1
ATOM 791 C CA . GLU A 1 103 ? -8.783 2.937 12.485 1.00 71.31 103 GLU A CA 1
ATOM 792 C C . GLU A 1 103 ? -10.208 3.318 12.910 1.00 71.31 103 GLU A C 1
ATOM 794 O O . GLU A 1 103 ? -10.814 4.173 12.258 1.00 71.31 103 GLU A O 1
ATOM 799 N N . ILE A 1 104 ? -10.769 2.638 13.917 1.00 59.22 104 ILE A N 1
ATOM 800 C CA . ILE A 1 104 ? -12.191 2.720 14.295 1.00 59.22 104 ILE A CA 1
ATOM 801 C C . ILE A 1 104 ? -12.394 3.706 15.445 1.00 59.22 104 ILE A C 1
ATOM 803 O O . ILE A 1 104 ? -11.637 3.629 16.437 1.00 59.22 104 ILE A O 1
#

Secondary structure (DSSP, 8-state):
--TTS-TTSSTT-EEE-TTS-EEETTEEESS------TT--EEEEE-TTT-BEEEEETTEEP--TT-B--S-SPP-------STT-------SS--SS-GGGG-

Radius of gyration: 13.43 Å; chains: 1; bounding box: 32×28×35 Å

Foldseek 3Di:
DDPVDDFLLAAQTWDQDQQQWIHHHRDTDDDGGDHDDPVWDKDWDADPVQQFIWIDIQQHTDPRVPGGRPDPDDDDDDDDDDDPPDDDDDDPDDDDSHDCVVVD

pLDDT: mean 89.34, std 7.9, range [59.22, 97.94]

Sequence (104 aa):
MPLNRLFGLHKDTFAYASYGDFWANGHSVTGTKPSFRVTNVIGCGLNLATRQIIYTKNGERLDTANLFADSAADLFPCISLVMPGTKIEANFGPNFQFNISDEI

Organism: Globodera rostochiensis (NCBI:txid31243)